Protein AF-A0AA37V6J9-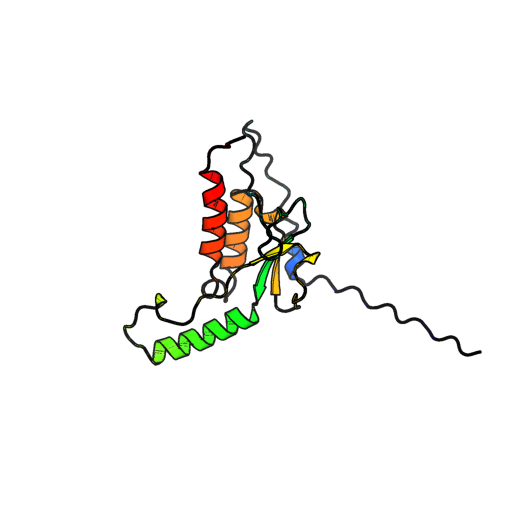F1 (afdb_monomer)

Mean predicted aligned error: 8.99 Å

Organism: NCBI:txid154654

Radius of gyration: 19.63 Å; Cα contacts (8 Å, |Δi|>4): 152; chains: 1; bounding box: 41×68×50 Å

Sequence (156 aa):
MNERARVTPNAPTPSAEGQWTRNLGQRGTDDAGGQPHRFTFTCETCGEMIVGPTGYATLDRRAAAHRHHGFRAWRKANPGVHPRKGPHLVCWRVLHNSCDTEATEWDFRISVDTMKTPTQLLYRTLAIAERPWFNDTDWRRLVRRLLKQLKQPGTQ

Nearest PDB structures (foldseek):
  8rxx-assembly1_Sb  TM=4.101E-01  e=1.328E-01  Leishmania major strain Friedlin
  5opt-assembly1_T  TM=3.943E-01  e=6.745E-01  Trypanosoma cruzi strain CL Brener

Secondary structure (DSSP, 8-state):
-------PPPPPPPPGGGSTTTTTSS-----SSSPPP----B-TTT--B--TTSEEEEEEHHHHHHHHHHHHHHHHHSTT--GGGSSPPBPPEEEEGGG-TT--TTEEEEEGGGGSSHHHHHHHHHHHHTSTTGGGB-HHHHHHHHHHHHTS----

Solvent-accessible surface area (backbone atoms only — not comparable to full-atom values): 9807 Å² total; per-residue (Å²): 137,85,85,78,81,80,83,75,81,79,77,82,77,82,59,82,77,67,60,73,65,68,78,78,73,80,86,77,86,81,86,68,95,62,82,76,70,64,58,82,48,56,18,74,77,80,68,46,74,54,68,76,80,52,26,29,37,34,36,56,48,61,58,16,50,52,43,50,56,51,43,53,55,48,46,69,77,38,72,91,58,64,72,88,79,50,77,77,58,40,63,68,46,38,37,36,65,90,67,51,88,79,74,56,94,60,44,48,76,40,55,45,64,61,40,32,32,68,68,37,39,48,56,49,50,55,67,43,62,75,39,94,48,42,89,32,36,36,58,69,58,57,53,52,58,48,58,51,58,74,70,52,75,84,85,121

Foldseek 3Di:
DDDDDDDDDDDDDPPPVVPVLPPPPPDDPVPDPDDFQWFWDAAPQPRHTDPDQFKWKKWQQVVLVVLVVQLVVVCVVDPPDDSVPGDDATEIGIHGPVRCPPDDPRMDIDGVVQVTGPVSVVVVLVVLVPPPSSVRHPVVVVVVVRVVVVVDDDPD

pLDDT: mean 84.87, std 18.76, range [45.53, 98.44]

Structure (mmCIF, N/CA/C/O backbone):
data_AF-A0AA37V6J9-F1
#
_entry.id   AF-A0AA37V6J9-F1
#
loop_
_atom_site.group_PDB
_atom_site.id
_atom_site.type_symbol
_atom_site.label_atom_id
_atom_site.label_alt_id
_atom_site.label_comp_id
_atom_site.label_asym_id
_atom_site.label_entity_id
_atom_site.label_seq_id
_atom_site.pdbx_PDB_ins_code
_atom_site.Cartn_x
_atom_site.Cartn_y
_atom_site.Cartn_z
_atom_site.occupancy
_atom_site.B_iso_or_equiv
_atom_site.auth_seq_id
_atom_site.auth_comp_id
_atom_site.auth_asym_id
_atom_site.auth_atom_id
_atom_site.pdbx_PDB_model_num
ATOM 1 N N . MET A 1 1 ? 10.267 -49.307 24.180 1.00 46.41 1 MET A N 1
ATOM 2 C CA . MET A 1 1 ? 9.384 -48.128 24.305 1.00 46.41 1 MET A CA 1
ATOM 3 C C . MET A 1 1 ? 10.193 -46.928 23.842 1.00 46.41 1 MET A C 1
ATOM 5 O O . MET A 1 1 ? 11.123 -46.561 24.539 1.00 46.41 1 MET A O 1
ATOM 9 N N . ASN A 1 2 ? 9.939 -46.416 22.632 1.00 45.84 2 ASN A N 1
ATOM 10 C CA . ASN A 1 2 ? 10.705 -45.305 22.054 1.00 45.84 2 ASN A CA 1
ATOM 11 C C . ASN A 1 2 ? 9.872 -44.025 22.111 1.00 45.84 2 ASN A C 1
ATOM 13 O O . ASN A 1 2 ? 8.897 -43.871 21.374 1.00 45.84 2 ASN A O 1
ATOM 17 N N . GLU A 1 3 ? 10.277 -43.126 22.999 1.00 57.81 3 GLU A N 1
ATOM 18 C CA . GLU A 1 3 ? 9.708 -41.799 23.196 1.00 57.81 3 GLU A CA 1
ATOM 19 C C . GLU A 1 3 ? 10.103 -40.895 22.019 1.00 57.81 3 GLU A C 1
ATOM 21 O O . GLU A 1 3 ? 11.258 -40.501 21.859 1.00 57.81 3 GLU A O 1
ATOM 26 N N . ARG A 1 4 ? 9.148 -40.606 21.129 1.00 59.91 4 ARG A N 1
ATOM 27 C CA . ARG A 1 4 ? 9.335 -39.639 20.041 1.00 59.91 4 ARG A CA 1
ATOM 28 C C . ARG A 1 4 ? 9.157 -38.230 20.606 1.00 59.91 4 ARG A C 1
ATOM 30 O O . ARG A 1 4 ? 8.036 -37.822 20.904 1.00 59.91 4 ARG A O 1
ATOM 37 N N . ALA A 1 5 ? 10.263 -37.499 20.730 1.00 60.47 5 ALA A N 1
ATOM 38 C CA . ALA A 1 5 ? 10.274 -36.085 21.080 1.00 60.47 5 ALA A CA 1
ATOM 39 C C . ALA A 1 5 ? 9.425 -35.279 20.080 1.00 60.47 5 ALA A C 1
ATOM 41 O O . ALA A 1 5 ? 9.651 -35.319 18.868 1.00 60.47 5 ALA A O 1
ATOM 42 N N . ARG A 1 6 ? 8.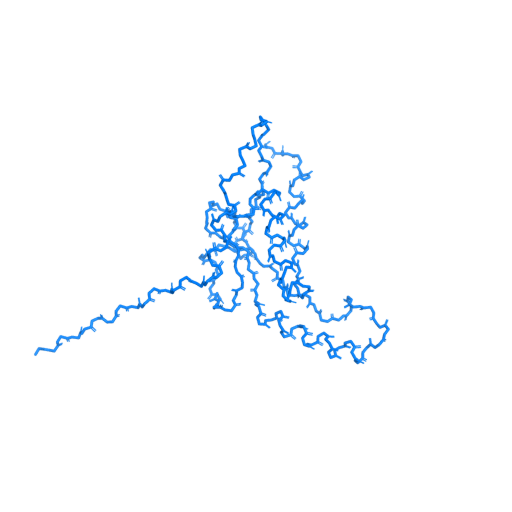421 -34.559 20.591 1.00 65.00 6 ARG A N 1
ATOM 43 C CA . ARG A 1 6 ? 7.608 -33.627 19.804 1.00 65.00 6 ARG A CA 1
ATOM 44 C C . ARG A 1 6 ? 8.449 -32.393 19.495 1.00 65.00 6 ARG A C 1
ATOM 46 O O . ARG A 1 6 ? 8.770 -31.626 20.395 1.00 65.00 6 ARG A O 1
ATOM 53 N N . VAL A 1 7 ? 8.782 -32.203 18.223 1.00 57.84 7 VAL A N 1
ATOM 54 C CA . VAL A 1 7 ? 9.341 -30.947 17.715 1.00 57.84 7 VAL A CA 1
ATOM 55 C C . VAL A 1 7 ? 8.210 -29.922 17.684 1.00 57.84 7 VAL A C 1
ATOM 57 O O . VAL A 1 7 ? 7.272 -30.044 16.897 1.00 57.84 7 VAL A O 1
ATOM 60 N N . THR A 1 8 ? 8.263 -28.933 18.569 1.00 57.50 8 THR A N 1
ATOM 61 C CA . THR A 1 8 ? 7.400 -27.752 18.508 1.00 57.50 8 THR A CA 1
ATOM 62 C C . THR A 1 8 ? 7.846 -26.868 17.337 1.00 57.50 8 THR A C 1
ATOM 64 O O . THR A 1 8 ? 9.037 -26.573 17.226 1.00 57.50 8 THR A O 1
ATOM 67 N N . PRO A 1 9 ? 6.937 -26.431 16.446 1.00 54.62 9 PRO A N 1
ATOM 68 C CA . PRO A 1 9 ? 7.288 -25.481 15.398 1.00 54.62 9 PRO A CA 1
ATOM 69 C C . PRO A 1 9 ? 7.698 -24.142 16.026 1.00 54.62 9 PRO A C 1
ATOM 71 O O . PRO A 1 9 ? 6.988 -23.594 16.871 1.00 54.62 9 PRO A O 1
ATOM 74 N N . ASN A 1 10 ? 8.860 -23.629 15.617 1.00 46.97 10 ASN A N 1
ATOM 75 C CA . ASN A 1 10 ? 9.367 -22.327 16.041 1.00 46.97 10 ASN A CA 1
ATOM 76 C C . ASN A 1 10 ? 8.381 -21.223 15.637 1.00 46.97 10 ASN A C 1
ATOM 78 O O . ASN A 1 10 ? 8.002 -21.115 14.469 1.00 46.97 10 ASN A O 1
ATOM 82 N N . ALA A 1 11 ? 7.985 -20.389 16.600 1.00 47.34 11 ALA A N 1
ATOM 83 C CA . ALA A 1 11 ? 7.219 -19.183 16.323 1.00 47.34 11 ALA A CA 1
ATOM 84 C C . ALA A 1 11 ? 8.030 -18.256 15.392 1.00 47.34 11 ALA A C 1
ATOM 86 O O . ALA A 1 11 ? 9.238 -18.099 15.603 1.00 47.34 11 ALA A O 1
ATOM 87 N N . PRO A 1 12 ? 7.407 -17.636 14.374 1.00 51.72 12 PRO A N 1
ATOM 88 C CA . PRO A 1 12 ? 8.107 -16.741 13.464 1.00 51.72 12 PRO A CA 1
ATOM 89 C C . PRO A 1 12 ? 8.711 -15.570 14.242 1.00 51.72 12 PRO A C 1
ATOM 91 O O . PRO A 1 12 ? 8.023 -14.859 14.978 1.00 51.72 12 PRO A O 1
ATOM 94 N N . THR A 1 13 ? 10.021 -15.380 14.088 1.00 48.91 13 THR A N 1
ATOM 95 C CA . THR A 1 13 ? 10.750 -14.261 14.682 1.00 48.91 13 THR A CA 1
ATOM 96 C C . THR A 1 13 ? 10.202 -12.951 14.107 1.00 48.91 13 THR A C 1
ATOM 98 O O . THR A 1 13 ? 10.109 -12.823 12.884 1.00 48.91 13 THR A O 1
ATOM 101 N N . PRO A 1 14 ? 9.837 -11.957 14.935 1.00 45.53 14 PRO A N 1
ATOM 102 C CA . PRO A 1 14 ? 9.379 -10.673 14.426 1.00 45.53 14 PRO A CA 1
ATOM 103 C C . PRO A 1 14 ? 10.510 -10.007 13.632 1.00 45.53 14 PRO A C 1
ATOM 105 O O . PRO A 1 14 ? 11.566 -9.702 14.185 1.00 45.53 14 PRO A O 1
ATOM 108 N N . SER A 1 15 ? 10.299 -9.788 12.330 1.00 52.09 15 SER A N 1
ATOM 109 C CA . SER A 1 15 ? 11.243 -9.065 11.473 1.00 52.09 15 SER A CA 1
ATOM 110 C C . SER A 1 15 ? 11.574 -7.692 12.074 1.00 52.09 15 SER A C 1
ATOM 112 O O . SER A 1 15 ? 10.696 -7.015 12.613 1.00 52.09 15 SER A O 1
ATOM 114 N N . ALA A 1 16 ? 12.829 -7.250 11.937 1.00 49.59 16 ALA A N 1
ATOM 115 C CA . ALA A 1 16 ? 13.346 -5.980 12.469 1.00 49.59 16 ALA A CA 1
ATOM 116 C C . ALA A 1 16 ? 12.535 -4.728 12.050 1.00 49.59 16 ALA A C 1
ATOM 118 O O . ALA A 1 16 ? 12.605 -3.684 12.698 1.00 49.59 16 ALA A O 1
ATOM 119 N N . GLU A 1 17 ? 11.689 -4.832 11.022 1.00 53.22 17 GLU A N 1
ATOM 120 C CA . GLU A 1 17 ? 10.741 -3.782 10.626 1.00 53.22 17 GLU A CA 1
ATOM 121 C C . GLU A 1 17 ? 9.633 -3.514 11.671 1.00 53.22 17 GLU A C 1
ATOM 123 O O . GLU A 1 17 ? 9.026 -2.444 11.660 1.00 53.22 17 GLU A O 1
ATOM 128 N N . GLY A 1 18 ? 9.409 -4.422 12.629 1.00 47.88 18 GLY A N 1
ATOM 129 C CA . GLY A 1 18 ? 8.430 -4.270 13.713 1.00 47.88 18 GLY A CA 1
ATOM 130 C C . GLY A 1 18 ? 8.861 -3.378 14.890 1.00 47.88 18 GLY A C 1
ATOM 131 O O . GLY A 1 18 ? 8.084 -3.204 15.833 1.00 47.88 18 GLY A O 1
ATOM 132 N N . GLN A 1 19 ? 10.082 -2.827 14.890 1.00 48.34 19 GLN A N 1
ATOM 133 C CA . GLN A 1 19 ? 10.540 -1.909 15.948 1.00 48.34 19 GLN A CA 1
ATOM 134 C C . GLN A 1 19 ? 10.225 -0.435 15.645 1.00 48.34 19 GLN A C 1
ATOM 136 O O . GLN A 1 19 ? 9.872 0.307 16.560 1.00 48.34 19 GLN A O 1
ATOM 141 N N . TRP A 1 20 ? 10.219 -0.020 14.375 1.00 49.09 20 TRP A N 1
ATOM 142 C CA . TRP A 1 20 ? 9.926 1.371 13.989 1.00 49.09 20 TRP A CA 1
ATOM 143 C C . TRP A 1 20 ? 8.454 1.767 14.162 1.00 49.09 20 TRP A C 1
ATOM 145 O O . TRP A 1 20 ? 8.123 2.948 14.239 1.00 49.09 20 TRP A O 1
ATOM 155 N N . THR A 1 21 ? 7.538 0.801 14.249 1.00 52.44 21 THR A N 1
ATOM 156 C CA . THR A 1 21 ? 6.105 1.087 14.392 1.00 52.44 21 THR A CA 1
ATOM 157 C C . THR A 1 21 ? 5.671 1.377 15.828 1.00 52.44 21 THR A C 1
ATOM 159 O O . THR A 1 21 ? 4.625 2.003 15.995 1.00 52.44 21 THR A O 1
ATOM 162 N N . ARG A 1 22 ? 6.448 0.974 16.847 1.00 53.00 22 ARG A N 1
ATOM 163 C CA . ARG A 1 22 ? 6.041 1.075 18.260 1.00 53.00 22 ARG A CA 1
ATOM 164 C C . ARG A 1 22 ? 6.179 2.473 18.865 1.00 53.00 22 ARG A C 1
ATOM 166 O O . ARG A 1 22 ? 5.379 2.817 19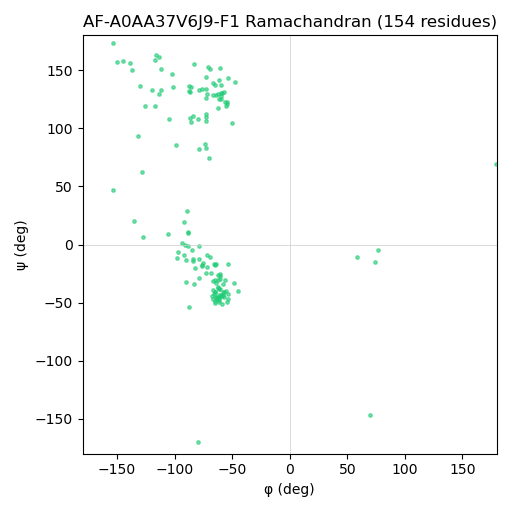.724 1.00 53.00 22 ARG A O 1
ATOM 173 N N . ASN A 1 23 ? 7.113 3.301 18.393 1.00 49.00 23 ASN A N 1
ATOM 174 C CA . ASN A 1 23 ? 7.367 4.612 19.012 1.00 49.00 23 ASN A CA 1
ATOM 175 C C . ASN A 1 23 ? 6.538 5.782 18.449 1.00 49.00 23 ASN A C 1
ATOM 177 O O . ASN A 1 23 ? 6.460 6.821 19.094 1.00 49.00 23 ASN A O 1
ATOM 181 N N . LEU A 1 24 ? 5.871 5.633 17.299 1.00 55.06 24 LEU A N 1
ATOM 182 C CA . LEU A 1 24 ? 5.072 6.715 16.688 1.00 55.06 24 LEU A CA 1
ATOM 183 C C . LEU A 1 24 ? 3.592 6.734 17.124 1.00 55.06 24 LEU A C 1
ATOM 185 O O . LEU A 1 24 ? 2.828 7.569 16.655 1.00 55.06 24 LEU A O 1
ATOM 189 N N . GLY A 1 25 ? 3.163 5.806 17.988 1.00 50.66 25 GLY A N 1
ATOM 190 C CA . GLY A 1 25 ? 1.743 5.576 18.283 1.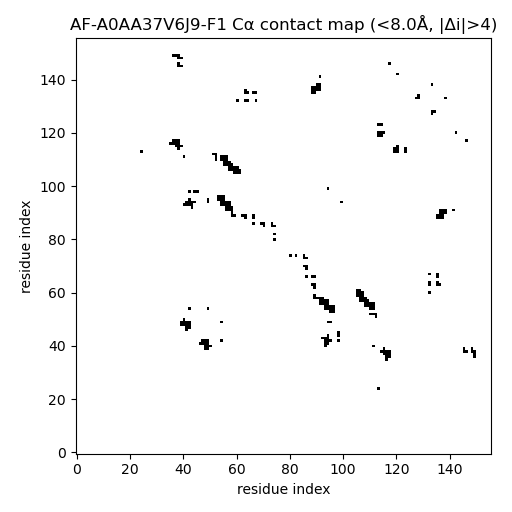00 50.66 25 GLY A CA 1
ATOM 191 C C . GLY A 1 25 ? 1.163 6.248 19.532 1.00 50.66 25 GLY A C 1
ATOM 192 O O . GLY A 1 25 ? -0.037 6.115 19.739 1.00 50.66 25 GLY A O 1
ATOM 193 N N . GLN A 1 26 ? 1.955 6.911 20.387 1.00 54.88 26 GLN A N 1
ATOM 194 C CA . GLN A 1 26 ? 1.504 7.219 21.761 1.00 54.88 26 GLN A CA 1
ATOM 195 C C . GLN A 1 26 ? 1.598 8.680 22.240 1.00 54.88 26 GLN A C 1
ATOM 197 O O . GLN A 1 26 ? 1.305 8.930 23.405 1.00 54.88 26 GLN A O 1
ATOM 202 N N . ARG A 1 27 ? 1.945 9.673 21.410 1.00 51.91 27 ARG A N 1
ATOM 203 C CA . ARG A 1 27 ? 1.925 11.086 21.852 1.00 51.91 27 ARG A CA 1
ATOM 204 C C . ARG A 1 27 ? 1.203 11.980 20.857 1.00 51.91 27 ARG A C 1
ATOM 206 O O . ARG A 1 27 ? 1.796 12.459 19.901 1.00 51.91 27 ARG A O 1
ATOM 213 N N . GLY A 1 28 ? -0.083 12.169 21.112 1.00 53.16 28 GLY A N 1
ATOM 214 C CA . GLY A 1 28 ? -0.967 13.067 20.382 1.00 53.16 28 GLY A CA 1
ATOM 215 C C . GLY A 1 28 ? -2.363 12.961 20.975 1.00 53.16 28 GLY A C 1
ATOM 216 O O . GLY A 1 28 ? -3.242 12.336 20.390 1.00 53.16 28 GLY A O 1
ATOM 217 N N . THR A 1 29 ? -2.535 13.458 22.199 1.00 54.47 29 THR A N 1
ATOM 218 C CA . THR A 1 29 ? -3.863 13.775 22.727 1.00 54.47 29 THR A CA 1
ATOM 219 C C . THR A 1 29 ? -4.315 15.038 22.009 1.00 54.47 29 THR A C 1
ATOM 221 O O . THR A 1 29 ? -4.045 16.152 22.454 1.00 54.47 29 THR A O 1
ATOM 224 N N . ASP A 1 30 ? -4.932 14.855 20.844 1.00 52.78 30 ASP A N 1
ATOM 225 C CA . ASP A 1 30 ? -5.638 15.917 20.134 1.00 52.78 30 ASP A CA 1
ATOM 226 C C . ASP A 1 30 ? -6.916 16.247 20.934 1.00 52.78 30 ASP A C 1
ATOM 228 O O . ASP A 1 30 ? -8.027 15.832 20.602 1.00 52.78 30 ASP A O 1
ATOM 232 N N . ASP A 1 31 ? -6.724 16.948 22.054 1.00 50.53 31 ASP A N 1
ATOM 233 C CA . ASP A 1 31 ? -7.752 17.532 22.912 1.00 50.53 31 ASP A CA 1
ATOM 234 C C . ASP A 1 31 ? -8.371 18.743 22.204 1.00 50.53 31 ASP A C 1
ATOM 236 O O . ASP A 1 31 ? -7.984 19.891 22.413 1.00 50.53 31 ASP A O 1
ATOM 240 N N . ALA A 1 32 ? -9.337 18.481 21.325 1.00 52.62 32 ALA A N 1
ATOM 241 C CA . ALA A 1 32 ? -10.216 19.511 20.777 1.00 52.62 32 ALA A CA 1
ATOM 242 C C . ALA A 1 32 ? -11.579 18.941 20.353 1.00 52.62 32 ALA A C 1
ATOM 244 O O . ALA A 1 32 ? -12.029 19.207 19.248 1.00 52.62 32 ALA A O 1
ATOM 245 N N . GLY A 1 33 ? -12.227 18.131 21.201 1.00 58.41 33 GLY A N 1
ATOM 246 C CA . GLY A 1 33 ? -13.683 17.867 21.208 1.00 58.41 33 GLY A CA 1
ATOM 247 C C . GLY A 1 33 ? -14.370 17.281 19.956 1.00 58.41 33 GLY A C 1
ATOM 248 O O . GLY A 1 33 ? -15.527 16.880 20.041 1.00 58.41 33 GLY A O 1
ATOM 249 N N . GLY A 1 34 ? -13.707 17.202 18.804 1.00 65.06 34 GLY A N 1
ATOM 250 C CA . GLY A 1 34 ? -14.221 16.602 17.582 1.00 65.06 34 GLY A CA 1
ATOM 251 C C . GLY A 1 34 ? -13.930 15.111 17.584 1.00 65.06 34 GLY A C 1
ATOM 252 O O . GLY A 1 34 ? -12.796 14.701 17.829 1.00 65.06 34 GLY A O 1
ATOM 253 N N . GLN A 1 35 ? -14.938 14.282 17.299 1.00 63.28 35 GLN A N 1
ATOM 254 C CA . GLN A 1 35 ? -14.687 12.865 17.059 1.00 63.28 35 GLN A CA 1
ATOM 255 C C . GLN A 1 35 ? -13.632 12.744 15.951 1.00 63.28 35 GLN A C 1
ATOM 257 O O . GLN A 1 35 ? -13.857 13.248 14.847 1.00 63.28 35 GLN A O 1
ATOM 262 N N . PRO A 1 36 ? -12.476 12.107 16.214 1.00 71.38 36 PRO A N 1
ATOM 263 C CA . PRO A 1 36 ? -11.443 11.991 15.207 1.00 71.38 36 PRO A CA 1
ATOM 264 C C . PRO A 1 36 ? -12.019 11.206 14.035 1.00 71.38 36 PRO A C 1
ATOM 266 O O . PRO A 1 36 ? -12.523 10.094 14.209 1.00 71.38 36 PRO A O 1
ATOM 269 N N . HIS A 1 37 ? -11.944 11.786 12.840 1.00 82.12 37 HIS A N 1
ATOM 270 C CA . HIS A 1 37 ? -12.315 11.084 11.626 1.00 82.12 37 HIS A CA 1
ATOM 271 C C . HIS A 1 37 ? -11.509 9.786 11.525 1.00 82.12 37 HIS A C 1
ATOM 273 O O . HIS A 1 37 ? -10.274 9.806 11.489 1.00 82.12 37 HIS A O 1
ATOM 279 N N . ARG A 1 38 ? -12.217 8.655 11.501 1.00 91.12 38 ARG A N 1
ATOM 280 C CA . ARG A 1 38 ? -11.619 7.325 11.411 1.00 91.12 38 ARG A CA 1
ATOM 281 C C . ARG A 1 38 ? -11.943 6.693 10.071 1.00 91.12 38 ARG A C 1
ATOM 283 O O . ARG A 1 38 ? -13.091 6.695 9.638 1.00 91.12 38 ARG A O 1
ATOM 290 N N . PHE A 1 39 ? -10.923 6.140 9.434 1.00 94.06 39 PHE A N 1
ATOM 291 C CA . PHE A 1 39 ? -11.093 5.326 8.244 1.00 94.06 39 PHE A CA 1
ATOM 292 C C . PHE A 1 39 ? -11.699 3.973 8.607 1.00 94.06 39 PHE A C 1
ATOM 294 O O . PHE A 1 39 ? -11.371 3.383 9.642 1.00 94.06 39 PHE A O 1
ATOM 301 N N . THR A 1 40 ? -12.545 3.467 7.717 1.00 94.81 40 THR A N 1
A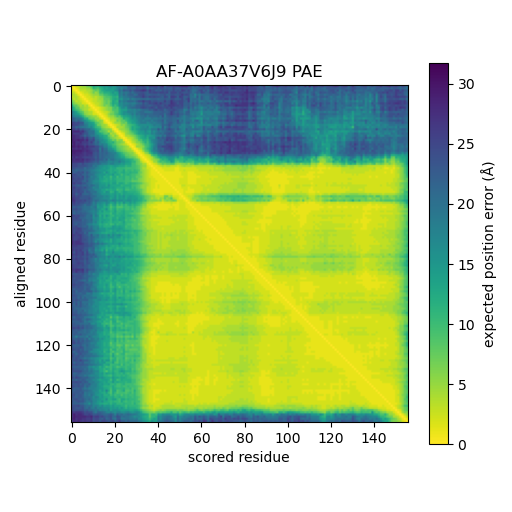TOM 302 C CA . THR A 1 40 ? -13.035 2.092 7.759 1.00 94.81 40 THR A CA 1
ATOM 303 C C . THR A 1 40 ? -12.289 1.268 6.722 1.00 94.81 40 THR A C 1
ATOM 305 O O . THR A 1 40 ? -11.895 1.751 5.658 1.00 94.81 40 THR A O 1
ATOM 308 N N . PHE A 1 41 ? -12.064 -0.000 7.032 1.00 96.44 41 PHE A N 1
ATOM 309 C CA . PHE A 1 41 ? -11.369 -0.913 6.138 1.00 96.44 41 PHE A CA 1
ATOM 310 C C . PHE A 1 41 ? -12.305 -2.062 5.809 1.00 96.44 41 PHE A C 1
ATOM 312 O O . PHE A 1 41 ? -12.923 -2.628 6.705 1.00 96.44 41 PHE A O 1
ATOM 319 N N . THR A 1 42 ? -12.393 -2.399 4.530 1.00 97.38 42 THR A N 1
ATOM 320 C CA . THR A 1 42 ? -13.156 -3.542 4.033 1.00 97.38 42 THR A CA 1
ATOM 321 C C . THR A 1 42 ? -12.161 -4.537 3.469 1.00 97.38 42 THR A C 1
ATOM 323 O O . THR A 1 42 ? -11.285 -4.149 2.692 1.00 97.38 42 THR A O 1
ATOM 326 N N . CYS A 1 43 ? -12.265 -5.793 3.887 1.00 98.19 43 CYS A N 1
ATOM 327 C CA . CYS A 1 43 ? -11.439 -6.864 3.361 1.00 98.19 43 CYS A CA 1
ATOM 328 C C . CYS A 1 43 ? -11.791 -7.110 1.895 1.00 98.19 43 CYS A C 1
ATOM 330 O O . CYS A 1 43 ? -12.952 -7.300 1.544 1.00 98.19 43 CYS A O 1
ATOM 332 N N . GLU A 1 44 ? -10.783 -7.120 1.033 1.00 97.94 44 GLU A N 1
ATOM 333 C CA . GLU A 1 44 ? -10.968 -7.295 -0.409 1.00 97.94 44 GLU A CA 1
ATOM 334 C C . GLU A 1 44 ? -11.291 -8.743 -0.800 1.00 97.94 44 GLU A C 1
ATOM 336 O O . GLU A 1 44 ? -11.781 -8.966 -1.903 1.00 97.94 44 GLU A O 1
ATOM 341 N N . THR A 1 45 ? -11.062 -9.710 0.096 1.00 97.81 45 THR A N 1
ATOM 342 C CA . THR A 1 45 ? -11.392 -11.125 -0.140 1.00 97.81 45 THR A CA 1
ATOM 343 C C . THR A 1 45 ? -12.828 -11.454 0.261 1.00 97.81 45 THR A C 1
ATOM 345 O O . THR A 1 45 ? -13.570 -12.003 -0.546 1.00 97.81 45 THR A O 1
ATOM 348 N N . CYS A 1 46 ? -13.238 -11.148 1.497 1.00 98.00 46 CYS A N 1
ATOM 349 C CA . CYS A 1 46 ? -14.570 -11.519 1.995 1.00 98.00 46 CYS A CA 1
ATOM 350 C C . CYS A 1 46 ? -15.611 -10.396 1.902 1.00 98.00 46 CYS A C 1
ATOM 352 O O . CYS A 1 46 ? -16.788 -10.657 2.110 1.00 98.00 46 CYS A O 1
ATOM 354 N N . GLY A 1 47 ? -15.206 -9.155 1.614 1.00 97.56 47 GLY A N 1
ATOM 355 C CA . GLY A 1 47 ? -16.111 -8.002 1.549 1.00 97.56 47 GLY A CA 1
ATOM 356 C C . GLY A 1 47 ? -16.553 -7.452 2.909 1.00 97.56 47 GLY A C 1
ATOM 357 O O . GLY A 1 47 ? -17.205 -6.411 2.953 1.00 97.56 47 GLY A O 1
ATOM 358 N N . GLU A 1 48 ? -16.169 -8.093 4.014 1.00 97.44 48 GLU A N 1
ATOM 359 C CA . GLU A 1 48 ? -16.558 -7.685 5.364 1.00 97.44 48 GLU A CA 1
ATOM 360 C C . GLU A 1 48 ? -15.663 -6.580 5.933 1.00 97.44 48 GLU A C 1
ATOM 362 O O . GLU A 1 48 ? -14.491 -6.419 5.569 1.00 97.44 48 GLU A O 1
ATOM 367 N N . MET A 1 49 ? -16.210 -5.821 6.883 1.00 96.94 49 MET A N 1
ATOM 368 C CA . MET A 1 49 ? -15.457 -4.787 7.588 1.00 96.94 49 MET A CA 1
ATOM 369 C C . MET A 1 49 ? -14.353 -5.399 8.468 1.00 96.94 49 MET A C 1
ATOM 371 O O . MET A 1 49 ? -14.542 -6.393 9.169 1.00 96.94 49 MET A O 1
ATOM 375 N N . ILE A 1 50 ? -13.178 -4.774 8.472 1.00 96.56 50 ILE A N 1
ATOM 376 C CA . ILE A 1 50 ? -12.074 -5.125 9.365 1.00 96.56 50 ILE A CA 1
ATOM 377 C C . ILE A 1 50 ? -12.249 -4.365 10.678 1.00 96.56 50 ILE A C 1
ATOM 379 O O . ILE A 1 50 ? -12.049 -3.150 10.745 1.00 96.56 50 ILE A O 1
ATOM 383 N N . VAL A 1 51 ? -12.608 -5.097 11.734 1.00 92.00 51 VAL A N 1
ATOM 384 C CA . VAL A 1 51 ? -12.809 -4.558 13.084 1.00 92.00 51 VAL A CA 1
ATOM 385 C C . VAL A 1 51 ? -11.587 -4.855 13.956 1.00 92.00 51 VAL A C 1
ATOM 387 O O . VAL A 1 51 ? -11.056 -5.968 13.975 1.00 92.00 51 VAL A O 1
ATOM 390 N N . GLY A 1 52 ? -11.135 -3.850 14.708 1.00 87.94 52 GLY A N 1
ATOM 391 C CA . GLY A 1 52 ? -10.006 -3.997 15.629 1.00 87.94 52 GLY A CA 1
ATOM 392 C C . GLY A 1 52 ? -8.652 -4.170 14.913 1.00 87.94 52 GLY A C 1
ATOM 393 O O . GLY A 1 52 ? -8.443 -3.557 13.865 1.00 87.94 52 GLY A O 1
ATOM 394 N N . PRO A 1 53 ? -7.711 -4.945 15.486 1.00 88.69 53 PRO A N 1
ATOM 395 C CA . PRO A 1 53 ? -6.360 -5.143 14.947 1.00 88.69 53 PRO A CA 1
ATOM 396 C C . PRO A 1 53 ? -6.242 -6.359 14.001 1.00 88.69 53 PRO A C 1
ATOM 398 O O . PRO A 1 53 ? -5.151 -6.883 13.795 1.00 88.69 53 PRO A O 1
ATOM 401 N N . THR A 1 54 ? -7.354 -6.855 13.452 1.00 91.56 54 THR A N 1
ATOM 402 C CA . THR A 1 54 ? -7.433 -8.171 12.784 1.00 91.56 54 THR A CA 1
ATOM 403 C C . THR A 1 54 ? -7.097 -8.162 11.289 1.00 91.56 54 THR A C 1
ATOM 405 O O . THR A 1 54 ? -7.307 -9.166 10.606 1.00 91.56 54 THR A O 1
ATOM 408 N N . GLY A 1 55 ? -6.561 -7.060 10.763 1.00 96.56 55 GLY A N 1
ATOM 409 C CA . GLY A 1 55 ? -6.211 -6.964 9.350 1.00 96.56 55 GLY A CA 1
ATOM 410 C C . GLY A 1 55 ? -5.088 -5.988 9.038 1.00 96.56 55 GLY A C 1
ATOM 411 O O . GLY A 1 55 ? -4.584 -5.253 9.895 1.00 96.56 55 GLY A O 1
ATOM 412 N N . TYR A 1 56 ? -4.683 -5.995 7.777 1.00 98.25 56 TYR A N 1
ATOM 413 C CA . TYR A 1 56 ? -3.553 -5.220 7.287 1.00 98.25 56 TYR A CA 1
ATOM 414 C C . TYR A 1 56 ? -3.732 -4.817 5.825 1.00 98.25 56 TYR A C 1
ATOM 416 O O . TYR A 1 56 ? -4.460 -5.450 5.063 1.00 98.25 56 TYR A O 1
ATOM 424 N N . ALA A 1 57 ? -3.031 -3.755 5.432 1.00 98.12 57 ALA A N 1
ATOM 425 C CA . ALA A 1 57 ? -2.732 -3.494 4.034 1.00 98.12 57 ALA A CA 1
ATOM 426 C C . ALA A 1 57 ? -1.433 -4.215 3.653 1.00 98.12 57 ALA A C 1
ATOM 428 O O . ALA A 1 57 ? -0.464 -4.169 4.416 1.00 98.12 57 ALA A O 1
ATOM 429 N N . THR A 1 58 ? -1.394 -4.859 2.490 1.00 98.38 58 THR A N 1
ATOM 430 C CA . THR A 1 58 ? -0.226 -5.610 2.022 1.00 98.38 58 THR A CA 1
ATOM 431 C C . THR A 1 58 ? 0.074 -5.420 0.541 1.00 98.38 58 THR A C 1
ATOM 433 O O . THR A 1 58 ? -0.818 -5.086 -0.240 1.00 98.38 58 THR A O 1
ATOM 436 N N . LEU A 1 59 ? 1.333 -5.649 0.167 1.00 98.00 59 LEU A N 1
ATOM 437 C CA . LEU A 1 59 ? 1.801 -5.806 -1.207 1.00 98.00 59 LEU A CA 1
ATOM 438 C C . LEU A 1 59 ? 2.933 -6.845 -1.278 1.00 98.00 59 LEU A C 1
ATOM 440 O O . LEU A 1 59 ? 3.669 -7.035 -0.306 1.00 98.00 59 LEU A O 1
ATOM 444 N N . ASP A 1 60 ? 3.141 -7.421 -2.458 1.00 97.81 60 ASP A N 1
ATOM 445 C CA . ASP A 1 60 ? 4.293 -8.280 -2.746 1.00 97.81 60 ASP A CA 1
ATOM 446 C C . ASP A 1 60 ? 5.526 -7.434 -3.134 1.00 97.81 60 ASP A C 1
ATOM 448 O O . ASP A 1 60 ? 5.579 -6.814 -4.206 1.00 97.81 60 ASP A O 1
ATOM 452 N N . ARG A 1 61 ? 6.549 -7.396 -2.262 1.00 96.12 61 ARG A N 1
ATOM 453 C CA . ARG A 1 61 ? 7.785 -6.626 -2.515 1.00 96.12 61 ARG A CA 1
ATOM 454 C C . ARG A 1 61 ? 8.605 -7.184 -3.673 1.00 96.12 61 ARG A C 1
ATOM 456 O O . ARG A 1 61 ? 9.280 -6.407 -4.352 1.00 96.12 61 ARG A O 1
ATOM 463 N N . ARG A 1 62 ? 8.567 -8.498 -3.912 1.00 96.00 62 ARG A N 1
ATOM 464 C CA . ARG A 1 62 ? 9.266 -9.120 -5.045 1.00 96.00 62 ARG A CA 1
ATOM 465 C C . ARG A 1 62 ? 8.621 -8.690 -6.349 1.00 96.00 62 ARG A C 1
ATOM 467 O O . ARG A 1 62 ? 9.340 -8.269 -7.253 1.00 96.00 62 ARG A O 1
ATOM 474 N N . ALA A 1 63 ? 7.291 -8.687 -6.418 1.00 97.12 63 ALA A N 1
ATOM 475 C CA . ALA A 1 63 ? 6.577 -8.145 -7.569 1.00 97.12 63 ALA A CA 1
ATOM 476 C C . ALA A 1 63 ? 6.946 -6.674 -7.820 1.00 97.12 63 ALA A C 1
ATOM 478 O O . ALA A 1 63 ? 7.181 -6.287 -8.966 1.00 97.12 63 ALA A O 1
ATOM 479 N N . ALA A 1 64 ? 7.070 -5.857 -6.765 1.00 97.06 64 ALA A N 1
ATOM 480 C CA . ALA A 1 64 ? 7.448 -4.449 -6.907 1.00 97.06 64 ALA A CA 1
ATOM 481 C C . ALA A 1 64 ? 8.885 -4.283 -7.433 1.00 97.06 64 ALA A C 1
ATOM 483 O O . ALA A 1 64 ? 9.122 -3.494 -8.349 1.00 97.06 64 ALA A O 1
ATOM 484 N N . ALA A 1 65 ? 9.833 -5.079 -6.931 1.00 94.50 65 ALA A N 1
ATOM 485 C CA . ALA A 1 65 ? 11.203 -5.106 -7.439 1.00 94.50 65 ALA A CA 1
ATOM 486 C C . ALA A 1 65 ? 11.272 -5.593 -8.900 1.00 94.50 65 ALA A C 1
ATOM 488 O O . ALA A 1 65 ? 11.916 -4.965 -9.741 1.00 94.50 65 ALA A O 1
ATOM 489 N N . HIS A 1 66 ? 10.560 -6.670 -9.243 1.00 95.88 66 HIS A N 1
ATOM 490 C CA . HIS A 1 66 ? 10.476 -7.182 -10.615 1.00 95.88 66 HIS A CA 1
ATOM 491 C C . HIS A 1 66 ? 9.902 -6.130 -11.565 1.00 95.88 66 HIS A C 1
ATOM 493 O O . HIS A 1 66 ? 10.441 -5.903 -12.652 1.00 95.88 66 HIS A O 1
ATOM 499 N N . ARG A 1 67 ? 8.849 -5.431 -11.132 1.00 96.50 67 ARG A N 1
ATOM 500 C CA . ARG A 1 67 ? 8.263 -4.323 -11.880 1.00 96.50 67 ARG A CA 1
ATOM 501 C C . ARG A 1 67 ? 9.283 -3.215 -12.120 1.00 96.50 67 ARG A C 1
ATOM 503 O O . ARG A 1 67 ? 9.372 -2.736 -13.247 1.00 96.50 67 ARG A O 1
ATOM 510 N N . HIS A 1 68 ? 10.066 -2.835 -11.112 1.00 95.56 68 HIS A N 1
ATOM 511 C CA . HIS A 1 68 ? 11.100 -1.811 -11.251 1.00 95.56 68 HIS A CA 1
ATOM 512 C C . HIS A 1 68 ? 12.078 -2.141 -12.391 1.00 95.56 68 HIS A C 1
ATOM 514 O O . HIS A 1 68 ? 12.317 -1.326 -13.290 1.00 95.56 68 HIS A O 1
ATOM 520 N N . HIS A 1 69 ? 12.599 -3.372 -12.406 1.00 94.56 69 HIS A N 1
ATOM 521 C CA . HIS A 1 69 ? 13.496 -3.846 -13.460 1.00 94.56 69 HIS A CA 1
ATOM 522 C C . HIS A 1 69 ? 12.809 -3.884 -14.832 1.00 94.56 69 HIS A C 1
ATOM 524 O O . HIS A 1 69 ? 13.345 -3.346 -15.807 1.00 94.56 69 HIS A O 1
ATOM 530 N N . GLY A 1 70 ? 11.598 -4.444 -14.901 1.00 95.56 70 GLY A N 1
ATOM 531 C CA . GLY A 1 70 ? 10.812 -4.508 -16.134 1.00 95.56 70 GLY A CA 1
ATOM 532 C C . GLY A 1 70 ? 10.477 -3.124 -16.6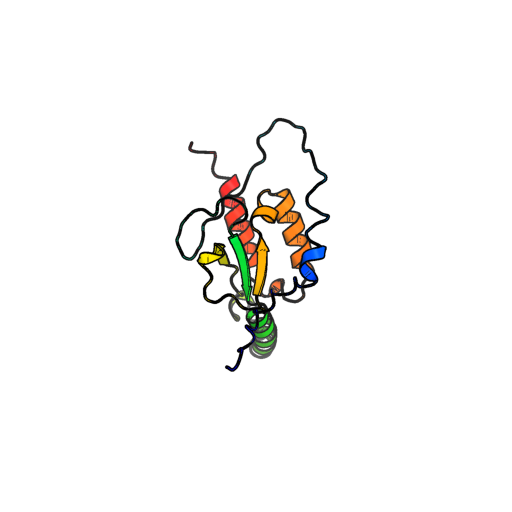93 1.00 95.56 70 GLY A C 1
ATOM 533 O O . GLY A 1 70 ? 10.564 -2.896 -17.898 1.00 95.56 70 GLY A O 1
ATOM 534 N N . PHE A 1 71 ? 10.177 -2.157 -15.826 1.00 96.12 71 PHE A N 1
ATOM 535 C CA . PHE A 1 71 ? 9.877 -0.785 -16.214 1.00 96.12 71 PHE A CA 1
ATOM 536 C C . PHE A 1 71 ? 11.098 -0.077 -16.813 1.00 96.12 71 PHE A C 1
ATOM 538 O O . PHE A 1 71 ? 10.960 0.629 -17.813 1.00 96.12 71 PHE A O 1
ATOM 545 N N . ARG A 1 72 ? 12.305 -0.296 -16.272 1.00 95.44 72 ARG A N 1
ATOM 546 C CA . ARG A 1 72 ? 13.549 0.244 -16.855 1.00 95.44 72 ARG A CA 1
ATOM 547 C C . ARG A 1 72 ? 13.816 -0.314 -18.254 1.00 95.44 72 ARG A C 1
ATOM 549 O O . ARG A 1 72 ? 14.126 0.458 -19.162 1.00 95.44 72 ARG A O 1
ATOM 556 N N . ALA A 1 73 ? 13.660 -1.625 -18.439 1.00 96.50 73 ALA A N 1
ATOM 557 C CA . ALA A 1 73 ? 13.799 -2.261 -19.749 1.00 96.50 73 ALA A CA 1
ATOM 558 C C . ALA A 1 73 ? 12.751 -1.729 -20.741 1.00 96.50 73 ALA A C 1
ATOM 560 O O . ALA A 1 73 ? 13.094 -1.309 -21.847 1.00 96.50 73 ALA A O 1
ATOM 561 N N . TRP A 1 74 ? 11.490 -1.642 -20.307 1.00 97.62 74 TRP A N 1
ATOM 562 C CA . TRP A 1 74 ? 10.400 -1.084 -21.102 1.00 97.62 74 TRP A CA 1
ATOM 563 C C . TRP A 1 74 ? 10.675 0.366 -21.522 1.00 97.62 74 TRP A C 1
ATOM 565 O O . TRP A 1 74 ? 10.496 0.702 -22.690 1.00 97.62 74 TRP A O 1
ATOM 575 N N . ARG A 1 75 ? 11.175 1.217 -20.615 1.00 97.44 75 ARG A N 1
ATOM 576 C CA . ARG A 1 75 ? 11.534 2.614 -20.919 1.00 97.44 75 ARG A CA 1
ATOM 577 C C . ARG A 1 75 ? 12.622 2.729 -21.980 1.00 97.44 75 ARG A C 1
ATOM 579 O O . ARG A 1 75 ? 12.535 3.622 -22.816 1.00 97.44 75 ARG A O 1
ATOM 586 N N . LYS A 1 76 ? 13.619 1.839 -21.960 1.00 97.38 76 LYS A N 1
ATOM 587 C CA . LYS A 1 76 ? 14.675 1.795 -22.982 1.00 97.38 76 LYS A CA 1
ATOM 588 C C . LYS A 1 76 ? 14.110 1.422 -24.355 1.00 97.38 76 LYS A C 1
ATOM 590 O O . LYS A 1 76 ? 14.507 2.014 -25.349 1.00 97.38 76 LYS A O 1
ATOM 595 N N . ALA A 1 77 ? 13.177 0.472 -24.396 1.00 97.94 77 ALA A N 1
ATOM 596 C CA . ALA A 1 77 ? 12.531 0.031 -25.631 1.00 97.94 77 ALA A CA 1
ATOM 597 C C . ALA A 1 77 ? 11.463 1.010 -26.161 1.00 97.94 77 ALA A C 1
ATOM 599 O O . ALA A 1 77 ? 11.106 0.943 -27.330 1.00 97.94 77 ALA A O 1
ATOM 600 N N . ASN A 1 78 ? 10.950 1.916 -25.319 1.00 97.81 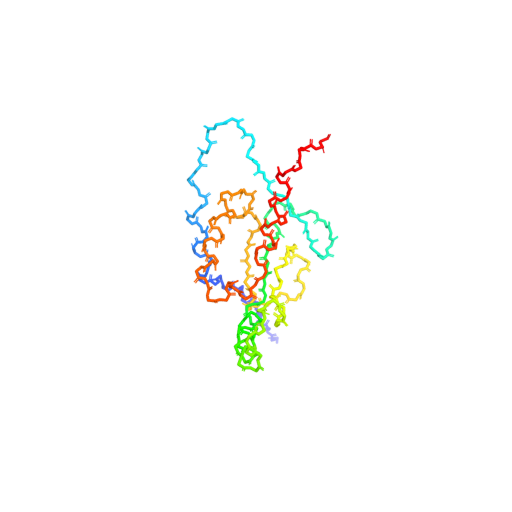78 ASN A N 1
ATOM 601 C CA . ASN A 1 78 ? 9.837 2.815 -25.643 1.00 97.81 78 ASN A CA 1
ATOM 602 C C . ASN A 1 78 ? 10.188 4.288 -25.342 1.00 97.81 78 ASN A C 1
ATOM 604 O O . ASN A 1 78 ? 9.559 4.914 -24.474 1.00 97.81 78 ASN A O 1
ATOM 608 N N . PRO A 1 79 ? 11.198 4.868 -26.020 1.00 97.56 79 PRO A N 1
ATOM 609 C CA . PRO A 1 79 ? 11.558 6.270 -25.829 1.00 97.56 79 PRO A CA 1
ATOM 610 C C . PRO A 1 79 ? 10.386 7.192 -26.202 1.00 97.56 79 PRO A C 1
ATOM 612 O O . PRO A 1 79 ? 9.630 6.922 -27.130 1.00 97.56 79 PRO A O 1
ATOM 615 N N . GLY A 1 80 ? 10.189 8.272 -25.441 1.00 96.50 80 GLY A N 1
ATOM 616 C CA . GLY A 1 80 ? 9.098 9.238 -25.662 1.00 96.50 80 GLY A CA 1
ATOM 617 C C . GLY A 1 80 ? 7.693 8.763 -25.257 1.00 96.50 80 GLY A C 1
ATOM 618 O O . GLY A 1 80 ? 6.803 9.589 -25.061 1.00 96.50 80 GLY A O 1
ATOM 619 N N . VAL A 1 81 ? 7.476 7.462 -25.039 1.00 97.75 81 VAL A N 1
ATOM 620 C CA . VAL A 1 81 ? 6.168 6.940 -24.620 1.00 97.75 81 VAL A CA 1
ATOM 621 C C . VAL A 1 81 ? 5.890 7.296 -23.158 1.00 97.75 81 VAL A C 1
ATOM 623 O O . VAL A 1 81 ? 6.734 7.126 -22.273 1.00 97.75 81 VAL A O 1
ATOM 626 N N . HIS A 1 82 ? 4.677 7.780 -22.881 1.00 96.38 82 HIS A N 1
ATOM 627 C CA . HIS A 1 82 ? 4.267 8.176 -21.535 1.00 96.38 82 HIS A CA 1
ATOM 628 C C . HIS A 1 82 ? 4.344 6.990 -20.539 1.00 96.38 82 HIS A C 1
ATOM 630 O O . HIS A 1 82 ? 3.745 5.946 -20.810 1.00 96.38 82 HIS A O 1
ATOM 636 N N . PRO A 1 83 ? 4.978 7.138 -19.353 1.00 93.00 83 PRO A N 1
ATOM 637 C CA . PRO A 1 83 ? 5.170 6.073 -18.354 1.00 93.00 83 PRO A CA 1
ATOM 638 C C . PRO A 1 83 ? 3.938 5.245 -17.977 1.00 93.00 83 PRO A C 1
ATOM 640 O O . PRO A 1 83 ? 4.053 4.058 -17.696 1.00 93.00 83 PRO A O 1
ATOM 643 N N . ARG A 1 84 ? 2.748 5.858 -17.986 1.00 93.00 84 ARG A N 1
ATOM 644 C CA . ARG A 1 84 ? 1.473 5.177 -17.680 1.00 93.00 84 ARG A CA 1
ATOM 645 C C . ARG A 1 84 ? 1.089 4.070 -18.672 1.00 93.00 84 ARG A C 1
ATOM 647 O O . ARG A 1 84 ? 0.218 3.283 -18.337 1.00 93.00 84 ARG A O 1
ATOM 654 N N . LYS A 1 85 ? 1.696 4.028 -19.865 1.00 96.06 85 LYS A N 1
ATOM 655 C CA . LYS A 1 85 ? 1.506 2.942 -20.845 1.00 96.06 85 LYS A CA 1
ATOM 656 C C . LYS A 1 85 ? 2.429 1.740 -20.595 1.00 96.06 85 LYS A C 1
ATOM 658 O O . LYS A 1 85 ? 2.343 0.758 -21.321 1.00 96.06 85 LYS A O 1
ATOM 663 N N . GLY A 1 86 ? 3.340 1.842 -19.627 1.00 94.50 86 GLY A N 1
ATOM 664 C CA . GLY A 1 86 ? 4.215 0.742 -19.238 1.00 94.50 86 GLY A CA 1
ATOM 665 C C . GLY A 1 86 ? 3.525 -0.269 -18.319 1.00 94.50 86 GLY A C 1
ATOM 666 O O . GLY A 1 86 ? 2.317 -0.183 -18.096 1.00 94.50 86 GLY A O 1
ATOM 667 N N . PRO A 1 87 ? 4.302 -1.206 -17.748 1.00 96.00 87 PRO A N 1
ATOM 668 C CA . PRO A 1 87 ? 3.810 -2.181 -16.780 1.00 96.00 87 PRO A CA 1
ATOM 669 C C . PRO A 1 87 ? 2.961 -1.559 -15.664 1.00 96.00 87 PRO A C 1
ATOM 671 O O . PRO A 1 87 ? 3.295 -0.496 -15.124 1.00 96.00 87 PRO A O 1
ATOM 674 N N . HIS A 1 88 ? 1.883 -2.247 -15.288 1.00 96.56 88 HIS A N 1
ATOM 675 C CA . HIS A 1 88 ? 1.007 -1.821 -14.199 1.00 96.56 88 HIS A CA 1
ATOM 676 C C . HIS A 1 88 ? 1.760 -1.729 -12.866 1.00 96.56 88 HIS A C 1
ATOM 678 O O . HIS A 1 88 ? 2.776 -2.390 -12.655 1.00 96.56 88 HIS A O 1
ATOM 684 N N . LEU A 1 89 ? 1.290 -0.849 -11.982 1.00 97.69 89 LEU A N 1
ATOM 685 C CA . LEU A 1 89 ? 1.791 -0.753 -10.610 1.00 97.69 89 LEU A CA 1
ATOM 686 C C . LEU A 1 89 ? 1.367 -1.988 -9.813 1.00 97.69 89 LEU A C 1
ATOM 688 O O . LEU A 1 89 ? 0.315 -2.566 -10.085 1.00 97.69 89 LEU A O 1
ATOM 692 N N . VAL A 1 90 ? 2.166 -2.360 -8.816 1.00 97.81 90 VAL A N 1
ATOM 693 C CA . VAL A 1 90 ? 1.803 -3.436 -7.890 1.00 97.81 90 VAL A CA 1
ATOM 694 C C . VAL A 1 90 ? 0.705 -2.946 -6.955 1.00 97.81 90 VAL A C 1
ATOM 696 O O . VAL A 1 90 ? 0.845 -1.891 -6.331 1.00 97.81 90 VAL A O 1
ATOM 699 N N . CYS A 1 91 ? -0.389 -3.703 -6.897 1.00 97.94 91 CYS A N 1
ATOM 700 C CA . CYS A 1 91 ? -1.573 -3.323 -6.141 1.00 97.94 91 CYS A CA 1
ATOM 701 C C . CYS A 1 91 ? -1.400 -3.594 -4.644 1.00 97.94 91 CYS A C 1
ATOM 703 O O . CYS A 1 91 ? -1.015 -4.693 -4.244 1.00 97.94 91 CYS A O 1
ATOM 705 N N . TRP A 1 92 ? -1.756 -2.613 -3.824 1.00 98.38 92 TRP A N 1
ATOM 706 C CA . TRP A 1 92 ? -2.016 -2.808 -2.407 1.00 98.38 92 TRP A CA 1
ATOM 707 C C . TRP A 1 92 ? -3.375 -3.472 -2.207 1.00 98.38 92 TRP A C 1
ATOM 709 O O . TRP A 1 92 ? -4.372 -3.025 -2.773 1.00 98.38 92 TRP A O 1
ATOM 719 N N . ARG A 1 93 ? -3.413 -4.486 -1.345 1.00 98.25 93 ARG A N 1
ATOM 720 C CA . ARG A 1 93 ? -4.635 -5.169 -0.901 1.00 98.25 93 ARG A CA 1
ATOM 721 C C . ARG A 1 93 ? -4.887 -4.875 0.569 1.00 98.25 93 ARG A C 1
ATOM 723 O O . ARG A 1 93 ? -3.936 -4.664 1.317 1.00 98.25 93 ARG A O 1
ATOM 730 N N . VAL A 1 94 ? -6.144 -4.877 0.994 1.00 98.31 94 VAL A N 1
ATOM 731 C CA . VAL A 1 94 ? -6.542 -4.771 2.407 1.00 98.31 94 VAL A CA 1
ATOM 732 C C . VAL A 1 94 ? -7.273 -6.047 2.799 1.00 98.31 94 VAL A C 1
ATOM 734 O O . VAL A 1 94 ? -8.292 -6.361 2.193 1.00 98.31 94 VAL A O 1
ATOM 737 N N . LEU A 1 95 ? -6.754 -6.787 3.780 1.00 98.38 95 LEU A N 1
ATOM 738 C CA . LEU A 1 95 ? -7.198 -8.148 4.103 1.00 98.38 95 LEU A CA 1
ATOM 739 C C . LEU A 1 95 ? -7.319 -8.364 5.618 1.00 98.38 95 LEU A C 1
ATOM 741 O O . LEU A 1 95 ? -6.566 -7.774 6.397 1.00 98.38 95 LEU A O 1
ATOM 745 N N . HIS A 1 96 ? -8.236 -9.241 6.042 1.00 98.44 96 HIS A N 1
ATOM 746 C CA . HIS A 1 96 ? -8.156 -9.866 7.369 1.00 98.44 96 HIS A CA 1
ATOM 747 C C . HIS A 1 96 ? -7.004 -10.870 7.409 1.00 98.44 96 HIS A C 1
ATOM 749 O O . HIS A 1 96 ? -6.696 -11.507 6.403 1.00 98.44 96 HIS A O 1
ATOM 755 N N . ASN A 1 97 ? -6.447 -11.101 8.598 1.00 96.62 97 ASN A N 1
ATOM 756 C CA . ASN A 1 97 ? -5.411 -12.117 8.807 1.00 96.62 97 ASN A CA 1
ATOM 757 C C . ASN A 1 97 ? -5.848 -13.514 8.335 1.00 96.62 97 ASN A C 1
ATOM 759 O O . ASN A 1 97 ? -5.051 -14.236 7.752 1.00 96.62 97 ASN A O 1
ATOM 763 N N . SER A 1 98 ? -7.108 -13.885 8.579 1.00 97.06 98 SER A N 1
ATOM 764 C CA . SER A 1 98 ? -7.673 -15.188 8.204 1.00 97.06 98 SER A CA 1
ATOM 765 C C . SER A 1 98 ? -8.004 -15.317 6.717 1.00 97.06 98 SER A C 1
ATOM 767 O O . SER A 1 98 ? -8.187 -16.431 6.238 1.00 97.06 98 SER A O 1
ATOM 769 N N . CYS A 1 99 ? -8.109 -14.201 5.992 1.00 98.00 99 CYS A N 1
ATOM 770 C CA . CYS A 1 99 ? -8.464 -14.188 4.573 1.00 98.00 99 CYS A CA 1
ATOM 771 C C . CYS A 1 99 ? -7.247 -14.230 3.642 1.00 98.00 99 CYS A C 1
ATOM 773 O O . CYS A 1 99 ? -7.432 -14.361 2.434 1.00 98.00 99 CYS A O 1
ATOM 775 N N . ASP A 1 100 ? -6.031 -14.090 4.171 1.00 97.38 100 ASP A N 1
ATOM 776 C CA . ASP A 1 100 ? -4.804 -14.151 3.378 1.00 97.38 100 ASP A CA 1
ATOM 777 C C . ASP A 1 100 ? -4.168 -15.543 3.473 1.00 97.38 100 ASP A C 1
ATOM 779 O O . ASP A 1 100 ? -3.311 -15.812 4.316 1.00 97.38 100 ASP A O 1
ATOM 783 N N . THR A 1 101 ? -4.622 -16.456 2.614 1.00 97.00 101 THR A N 1
ATOM 784 C CA . THR A 1 101 ? -4.080 -17.821 2.520 1.00 97.00 101 THR A CA 1
ATOM 785 C C . THR A 1 101 ? -2.767 -17.891 1.742 1.00 97.00 101 THR A C 1
ATOM 787 O O . THR A 1 101 ? -2.097 -18.919 1.772 1.00 97.00 101 THR A O 1
ATOM 790 N N . GLU A 1 102 ? -2.404 -16.819 1.035 1.00 95.75 102 GLU A N 1
ATOM 791 C CA . GLU A 1 102 ? -1.219 -16.738 0.170 1.00 95.75 102 GLU A CA 1
ATOM 792 C C . GLU A 1 102 ? -0.099 -15.898 0.792 1.00 95.75 102 GLU A C 1
ATOM 794 O O . GLU A 1 102 ? 0.895 -15.591 0.139 1.00 95.75 102 GLU A O 1
ATOM 799 N N . ALA A 1 103 ? -0.257 -15.524 2.059 1.00 95.56 103 ALA A N 1
ATOM 800 C CA . ALA A 1 103 ? 0.673 -14.698 2.799 1.00 95.56 103 ALA A CA 1
ATOM 801 C C . ALA A 1 103 ? 2.102 -15.284 2.781 1.00 95.56 103 ALA A C 1
ATOM 803 O O . ALA A 1 103 ? 2.353 -16.378 3.289 1.00 95.56 103 ALA A O 1
ATOM 804 N N . THR A 1 104 ? 3.073 -14.509 2.293 1.00 95.94 104 THR A N 1
ATOM 805 C CA . THR A 1 104 ? 4.494 -14.889 2.231 1.00 95.94 104 THR A CA 1
ATOM 806 C C . THR A 1 104 ? 5.380 -13.998 3.108 1.00 95.94 104 THR A C 1
ATOM 808 O O . THR A 1 104 ? 5.001 -12.896 3.501 1.00 95.94 104 THR A O 1
ATOM 811 N N . GLU A 1 105 ? 6.606 -14.438 3.400 1.00 94.75 105 GLU A N 1
ATOM 812 C CA . GLU A 1 105 ? 7.616 -13.621 4.105 1.00 94.75 105 GLU A CA 1
ATOM 813 C C . GLU A 1 105 ? 8.073 -12.381 3.302 1.00 94.75 105 GLU A C 1
ATOM 815 O O . GLU A 1 105 ? 8.653 -11.434 3.841 1.00 94.75 105 GLU A O 1
ATOM 820 N N . TRP A 1 106 ? 7.815 -12.376 1.992 1.00 94.44 106 TRP A N 1
ATOM 821 C CA . TRP A 1 106 ? 8.217 -11.303 1.086 1.00 94.44 106 TRP A CA 1
ATOM 822 C C . TRP A 1 106 ? 7.224 -10.152 1.072 1.00 94.44 106 TRP A C 1
ATOM 824 O O . TRP A 1 106 ? 7.574 -9.050 0.638 1.00 94.44 106 TRP A O 1
ATOM 834 N N . ASP A 1 107 ? 6.032 -10.373 1.610 1.00 96.75 107 ASP A N 1
ATOM 835 C CA . ASP A 1 107 ? 5.006 -9.358 1.694 1.00 96.75 107 ASP A CA 1
ATOM 836 C C . ASP A 1 107 ? 5.445 -8.227 2.618 1.00 96.75 107 ASP A C 1
ATOM 838 O O . ASP A 1 107 ? 5.964 -8.434 3.718 1.00 96.75 107 ASP A O 1
ATOM 842 N N . PHE A 1 108 ? 5.188 -6.998 2.190 1.00 97.19 108 PHE A N 1
ATOM 843 C CA . PHE A 1 108 ? 5.178 -5.874 3.110 1.00 97.19 108 PHE A CA 1
ATOM 844 C C . PHE A 1 108 ? 3.777 -5.755 3.699 1.00 97.19 108 PHE A C 1
ATOM 846 O O . PHE A 1 108 ? 2.797 -5.790 2.954 1.00 97.19 108 PHE A O 1
ATOM 853 N N . ARG A 1 109 ? 3.663 -5.620 5.023 1.00 97.69 109 ARG A N 1
ATOM 854 C CA . ARG A 1 109 ? 2.372 -5.552 5.723 1.00 97.69 109 ARG A CA 1
ATOM 855 C C . ARG A 1 109 ? 2.328 -4.362 6.667 1.00 97.69 109 ARG A C 1
ATOM 857 O O . ARG A 1 109 ? 3.271 -4.114 7.414 1.00 97.69 109 ARG A O 1
ATOM 864 N N . ILE A 1 110 ? 1.206 -3.651 6.663 1.00 97.00 110 ILE A N 1
ATOM 865 C CA . ILE A 1 110 ? 0.918 -2.554 7.586 1.00 97.00 110 ILE A CA 1
ATOM 866 C C . ILE A 1 110 ? -0.405 -2.842 8.272 1.00 97.00 110 ILE A C 1
ATOM 868 O O . ILE A 1 110 ? -1.441 -2.899 7.613 1.00 97.00 110 ILE A O 1
ATOM 872 N N . SER A 1 111 ? -0.387 -2.968 9.597 1.00 96.75 111 SER A N 1
ATOM 873 C CA . SER A 1 111 ? -1.623 -3.095 10.373 1.00 96.75 111 SER A CA 1
ATOM 874 C C . SER A 1 111 ? -2.547 -1.903 10.116 1.00 96.75 111 SER A C 1
ATOM 876 O O . SER A 1 111 ? -2.116 -0.746 10.221 1.00 96.75 111 SER A O 1
ATOM 878 N N . VAL A 1 112 ? -3.822 -2.188 9.824 1.00 96.25 112 VAL A N 1
ATOM 879 C CA . VAL A 1 112 ? -4.842 -1.149 9.597 1.00 96.25 112 VAL A CA 1
ATOM 880 C C . VAL A 1 112 ? -5.040 -0.261 10.823 1.00 96.25 112 VAL A C 1
ATOM 882 O O . VAL A 1 112 ? -5.354 0.916 10.679 1.00 96.25 112 VAL A O 1
ATOM 885 N N . ASP A 1 113 ? -4.774 -0.785 12.024 1.00 94.50 113 ASP A N 1
ATOM 886 C CA . ASP A 1 113 ? -4.858 -0.036 13.282 1.00 94.50 113 ASP A CA 1
ATOM 887 C C . ASP A 1 113 ? -3.907 1.167 13.313 1.00 94.50 113 ASP A C 1
ATOM 889 O O . ASP A 1 113 ? -4.215 2.211 13.878 1.00 94.50 113 ASP A O 1
ATOM 893 N N . THR A 1 114 ? -2.783 1.059 12.602 1.00 94.94 114 THR A N 1
ATOM 894 C CA . THR A 1 114 ? -1.784 2.127 12.491 1.00 94.94 114 THR A CA 1
ATOM 895 C C . THR A 1 114 ? -2.044 3.099 11.340 1.00 94.94 114 THR A C 1
ATOM 897 O O . THR A 1 114 ? -1.166 3.888 10.998 1.00 94.94 114 THR A O 1
ATOM 900 N N . MET A 1 115 ? -3.217 3.009 10.712 1.00 95.25 115 MET A N 1
ATOM 901 C CA . MET A 1 115 ? -3.674 3.856 9.610 1.00 95.25 115 MET A CA 1
ATOM 902 C C . MET A 1 115 ? -5.127 4.301 9.814 1.00 95.25 115 MET A C 1
ATOM 904 O O . MET A 1 115 ? -5.783 4.654 8.843 1.00 95.25 115 MET A O 1
ATOM 908 N N . LYS A 1 116 ? -5.660 4.260 11.042 1.00 93.88 116 LYS A N 1
ATOM 909 C CA . LYS A 1 116 ? -7.070 4.570 11.321 1.00 93.88 116 LYS A CA 1
ATOM 910 C C . LYS A 1 116 ? -7.398 6.049 11.206 1.00 93.88 116 LYS A C 1
ATOM 912 O O . LYS A 1 116 ? -8.552 6.368 10.954 1.00 93.88 116 LYS A O 1
ATOM 917 N N . THR A 1 117 ? -6.430 6.942 11.374 1.00 93.19 117 THR A N 1
ATOM 918 C CA . THR A 1 117 ? -6.642 8.394 11.270 1.00 93.19 117 THR A CA 1
ATOM 919 C C . THR A 1 117 ? -5.836 9.005 10.120 1.00 93.19 117 THR A C 1
ATOM 921 O O . THR A 1 117 ? -4.832 8.421 9.696 1.00 93.19 117 THR A O 1
ATOM 924 N N . PRO A 1 118 ? -6.219 10.192 9.608 1.00 94.00 118 PRO A N 1
ATOM 925 C CA . PRO A 1 118 ? -5.444 10.902 8.588 1.00 94.00 118 PRO A CA 1
ATOM 926 C C . PRO A 1 118 ? -3.979 11.116 8.986 1.00 94.00 118 PRO A C 1
ATOM 928 O O . PRO A 1 118 ? -3.081 10.868 8.183 1.00 94.00 118 PRO A O 1
ATOM 931 N N . THR A 1 119 ? -3.735 11.496 10.242 1.00 94.06 119 THR A N 1
ATOM 932 C CA . THR A 1 119 ? -2.392 11.687 10.804 1.00 94.06 119 THR A CA 1
ATOM 933 C C . THR A 1 119 ? -1.579 10.393 10.774 1.00 94.06 119 THR A C 1
ATOM 935 O O . THR A 1 119 ? -0.450 10.369 10.285 1.00 94.06 119 THR A O 1
ATOM 938 N N . GLN A 1 120 ? -2.167 9.282 11.222 1.00 94.31 120 GLN A N 1
ATOM 939 C CA . GLN A 1 120 ? -1.528 7.967 11.172 1.00 94.31 120 GLN A CA 1
ATOM 940 C C . GLN A 1 120 ? -1.215 7.532 9.730 1.00 94.31 120 GLN A C 1
ATOM 942 O O . GLN A 1 120 ? -0.110 7.068 9.441 1.00 94.31 120 GLN A O 1
ATOM 947 N N . LEU A 1 121 ? -2.154 7.738 8.802 1.00 95.94 121 LEU A N 1
ATOM 948 C CA . LEU A 1 121 ? -1.962 7.450 7.381 1.00 95.94 121 LEU A CA 1
ATOM 949 C C . LEU A 1 121 ? -0.839 8.300 6.760 1.00 95.94 121 LEU A C 1
ATOM 951 O O . LEU A 1 121 ? -0.086 7.794 5.922 1.00 95.94 121 LEU A O 1
ATOM 955 N N . LEU A 1 122 ? -0.691 9.564 7.171 1.00 96.25 122 LEU A N 1
ATOM 956 C CA . LEU A 1 122 ? 0.400 10.438 6.732 1.00 96.25 122 LEU A CA 1
ATOM 957 C C . LEU A 1 122 ? 1.759 9.911 7.204 1.00 96.25 122 LEU A C 1
ATOM 959 O O . LEU A 1 122 ? 2.649 9.727 6.376 1.00 96.25 122 LEU A O 1
ATOM 963 N N . TYR A 1 123 ? 1.907 9.592 8.494 1.00 96.06 123 TYR A N 1
ATOM 964 C CA . TYR A 1 123 ? 3.150 9.011 9.017 1.00 96.06 123 TYR A CA 1
ATOM 965 C C . TYR A 1 123 ? 3.513 7.701 8.317 1.00 96.06 123 TYR A C 1
ATOM 967 O O . TYR A 1 123 ? 4.672 7.480 7.967 1.00 96.06 123 TYR A O 1
ATOM 975 N N . ARG A 1 124 ? 2.521 6.843 8.048 1.00 96.38 124 ARG A N 1
ATOM 976 C CA . ARG A 1 124 ? 2.744 5.622 7.266 1.00 96.38 124 ARG A CA 1
ATOM 977 C C . ARG A 1 124 ? 3.149 5.927 5.833 1.00 96.38 124 ARG A C 1
ATOM 979 O O . ARG A 1 124 ? 4.078 5.303 5.339 1.00 96.38 124 ARG A O 1
ATOM 986 N N . THR A 1 125 ? 2.530 6.912 5.193 1.00 97.38 125 THR A N 1
ATOM 987 C CA . THR A 1 125 ? 2.919 7.337 3.842 1.00 97.38 125 THR A CA 1
ATOM 988 C C . THR A 1 125 ? 4.374 7.795 3.794 1.00 97.38 125 THR A C 1
ATOM 990 O O . THR A 1 125 ? 5.090 7.371 2.894 1.00 97.38 125 THR A O 1
ATOM 993 N N . LEU A 1 126 ? 4.829 8.596 4.763 1.00 97.19 126 LEU A N 1
ATOM 994 C CA . LEU A 1 126 ? 6.226 9.037 4.847 1.00 97.19 126 LEU A CA 1
ATOM 995 C C . LEU A 1 126 ? 7.182 7.847 5.018 1.00 97.19 126 LEU A C 1
ATOM 997 O O . LEU A 1 126 ? 8.104 7.688 4.225 1.00 97.19 126 LEU A O 1
ATOM 1001 N N . ALA A 1 127 ? 6.894 6.947 5.963 1.00 95.19 127 ALA A N 1
ATOM 1002 C CA . ALA A 1 127 ? 7.733 5.775 6.228 1.00 95.19 127 ALA A CA 1
ATOM 1003 C C . ALA A 1 127 ? 7.840 4.802 5.034 1.00 95.19 127 ALA A C 1
ATOM 1005 O O . ALA A 1 127 ? 8.841 4.103 4.874 1.00 95.19 127 ALA A O 1
ATOM 1006 N N . ILE A 1 128 ? 6.799 4.711 4.201 1.00 95.88 128 ILE A N 1
ATOM 1007 C CA . ILE A 1 128 ? 6.833 3.886 2.985 1.00 95.88 128 ILE A CA 1
ATOM 1008 C C . ILE A 1 128 ? 7.503 4.649 1.838 1.00 95.88 128 ILE A C 1
ATOM 1010 O O . ILE A 1 128 ? 8.180 4.029 1.027 1.00 95.88 128 ILE A O 1
ATOM 1014 N N . ALA A 1 129 ? 7.351 5.973 1.756 1.00 96.88 129 ALA A N 1
ATOM 1015 C CA . ALA A 1 129 ? 7.953 6.783 0.695 1.00 96.88 129 ALA A CA 1
ATOM 1016 C C . ALA A 1 129 ? 9.489 6.710 0.678 1.00 96.88 129 ALA A C 1
ATOM 1018 O O . ALA A 1 129 ? 10.096 6.857 -0.380 1.00 96.88 129 ALA A O 1
ATOM 1019 N N . GLU A 1 130 ? 10.105 6.413 1.821 1.00 96.00 130 GLU A N 1
ATOM 1020 C CA . GLU A 1 130 ? 11.544 6.155 1.958 1.00 96.00 130 GLU A CA 1
ATOM 1021 C C . GLU A 1 130 ? 11.986 4.805 1.364 1.00 96.00 130 GLU A C 1
ATOM 1023 O O . GLU A 1 130 ? 13.180 4.517 1.267 1.00 96.00 130 GLU A O 1
ATOM 1028 N N . ARG A 1 131 ? 11.048 3.940 0.958 1.00 95.06 131 ARG A N 1
ATOM 1029 C CA . ARG A 1 131 ? 11.363 2.610 0.428 1.00 95.06 131 ARG A CA 1
ATOM 1030 C C . ARG A 1 131 ? 11.663 2.675 -1.073 1.00 95.06 131 ARG A C 1
ATOM 1032 O O . ARG A 1 131 ? 10.874 3.254 -1.822 1.00 95.06 131 ARG A O 1
ATOM 1039 N N . PRO A 1 132 ? 12.724 1.997 -1.562 1.00 94.69 132 PRO A N 1
ATOM 1040 C CA . PRO A 1 132 ? 13.106 2.041 -2.979 1.00 94.69 132 PRO A CA 1
ATOM 1041 C C . PRO A 1 132 ? 11.997 1.618 -3.953 1.00 94.69 132 PRO A C 1
ATOM 1043 O O . PRO A 1 132 ? 11.926 2.121 -5.070 1.00 94.69 132 PRO A O 1
ATOM 1046 N N . TRP A 1 133 ? 11.117 0.712 -3.524 1.00 94.56 133 TRP A N 1
ATOM 1047 C CA . TRP A 1 133 ? 10.020 0.166 -4.324 1.00 94.56 133 TRP A CA 1
ATOM 1048 C C . TRP A 1 133 ? 8.720 0.982 -4.243 1.00 94.56 133 TRP A C 1
ATOM 1050 O O . TRP A 1 133 ? 7.742 0.628 -4.895 1.00 94.56 133 TRP A O 1
ATOM 1060 N N . PHE A 1 134 ? 8.659 2.072 -3.468 1.00 96.50 134 PHE A N 1
ATOM 1061 C CA . PHE A 1 134 ? 7.421 2.833 -3.247 1.00 96.50 134 PHE A CA 1
ATOM 1062 C C . PHE A 1 134 ? 6.738 3.278 -4.548 1.00 96.50 134 PHE A C 1
ATOM 1064 O O . PHE A 1 134 ? 5.531 3.086 -4.725 1.00 96.50 134 PHE A O 1
ATOM 1071 N N . ASN A 1 135 ? 7.528 3.829 -5.476 1.00 96.12 135 ASN A N 1
ATOM 1072 C CA . ASN A 1 135 ? 7.055 4.354 -6.760 1.00 96.12 135 ASN A CA 1
ATOM 1073 C C . ASN A 1 135 ? 6.568 3.265 -7.732 1.00 96.12 135 ASN A C 1
ATOM 1075 O O . ASN A 1 135 ? 5.945 3.586 -8.745 1.00 96.12 135 ASN A O 1
ATOM 1079 N N . ASP A 1 136 ? 6.830 1.997 -7.422 1.00 97.31 136 ASP A N 1
ATOM 1080 C CA . ASP A 1 136 ? 6.412 0.830 -8.196 1.00 97.31 136 ASP A CA 1
ATOM 1081 C C . ASP A 1 136 ? 5.074 0.243 -7.708 1.00 97.31 136 ASP A C 1
ATOM 1083 O O . ASP A 1 136 ? 4.571 -0.730 -8.274 1.00 97.31 136 ASP A O 1
ATOM 1087 N N . THR A 1 137 ? 4.458 0.864 -6.697 1.00 98.06 137 THR A N 1
ATOM 1088 C CA . THR A 1 137 ? 3.182 0.438 -6.105 1.00 98.06 137 THR A CA 1
ATOM 1089 C C . THR A 1 137 ? 2.063 1.440 -6.355 1.00 98.06 137 THR A C 1
ATOM 1091 O O . THR A 1 137 ? 2.291 2.622 -6.626 1.00 98.06 137 THR A O 1
ATOM 1094 N N . ASP A 1 138 ? 0.818 0.995 -6.216 1.00 97.81 138 ASP A N 1
ATOM 1095 C CA . ASP A 1 138 ? -0.355 1.854 -6.321 1.00 97.81 138 ASP A CA 1
ATOM 1096 C C . ASP A 1 138 ? -0.783 2.481 -4.980 1.00 97.81 138 ASP A C 1
ATOM 1098 O O . ASP A 1 138 ? -1.946 2.842 -4.828 1.00 97.81 138 ASP A O 1
ATOM 1102 N N . TRP A 1 139 ? 0.139 2.713 -4.032 1.00 97.88 139 TRP A N 1
ATOM 1103 C CA . TRP A 1 139 ? -0.159 3.301 -2.708 1.00 97.88 139 TRP A CA 1
ATOM 1104 C C . TRP A 1 139 ? -1.100 4.516 -2.768 1.00 97.88 139 TRP A C 1
ATOM 1106 O O . TRP A 1 139 ? -2.040 4.656 -1.987 1.00 97.88 139 TRP A O 1
ATOM 1116 N N . ARG A 1 140 ? -0.905 5.386 -3.768 1.00 97.31 140 ARG A N 1
ATOM 1117 C CA . ARG A 1 140 ? -1.759 6.563 -4.007 1.00 97.31 140 ARG A CA 1
ATOM 1118 C C . ARG A 1 140 ? -3.232 6.195 -4.223 1.00 97.31 140 ARG A C 1
ATOM 1120 O O . ARG A 1 140 ? -4.107 6.975 -3.857 1.00 97.31 140 ARG A O 1
ATOM 1127 N N . ARG A 1 141 ? -3.525 5.048 -4.842 1.00 97.19 141 ARG A N 1
ATOM 1128 C CA . ARG A 1 141 ? -4.882 4.514 -5.027 1.00 97.19 141 ARG A CA 1
ATOM 1129 C C . ARG A 1 141 ? -5.498 4.136 -3.683 1.00 97.19 141 ARG A C 1
ATOM 1131 O O . ARG A 1 141 ? -6.623 4.563 -3.426 1.00 97.19 141 ARG A O 1
ATOM 1138 N N . LEU A 1 142 ? -4.759 3.423 -2.829 1.00 97.25 142 LEU A N 1
ATOM 1139 C CA . LEU A 1 142 ? -5.204 3.078 -1.477 1.00 97.25 142 LEU A CA 1
ATOM 1140 C C . LEU A 1 142 ? -5.509 4.340 -0.658 1.00 97.25 142 LEU A C 1
ATOM 1142 O O . LEU A 1 142 ? -6.623 4.488 -0.163 1.00 97.25 142 LEU A O 1
ATOM 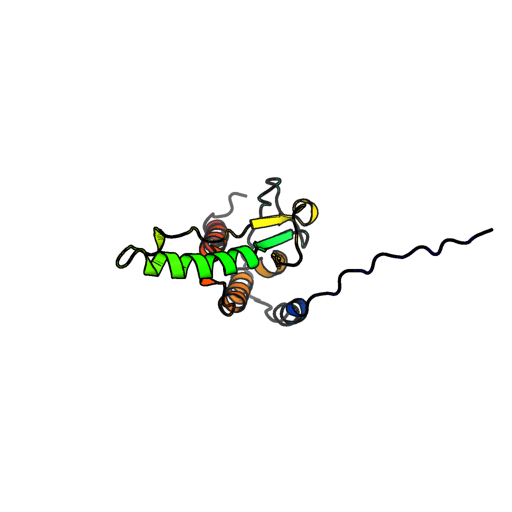1146 N N . VAL A 1 143 ? -4.577 5.298 -0.604 1.00 97.50 143 VAL A N 1
ATOM 1147 C CA . VAL A 1 143 ? -4.767 6.569 0.122 1.00 97.50 143 VAL A CA 1
ATOM 1148 C C . VAL A 1 143 ? -5.997 7.324 -0.381 1.00 97.50 143 VAL A C 1
ATOM 1150 O O . VAL A 1 143 ? -6.816 7.772 0.416 1.00 97.50 143 VAL A O 1
ATOM 1153 N N . ARG A 1 144 ? -6.192 7.433 -1.703 1.00 96.81 144 ARG A N 1
ATOM 1154 C CA . ARG A 1 144 ? -7.392 8.080 -2.259 1.00 96.81 144 ARG A CA 1
ATOM 1155 C C . ARG A 1 144 ? -8.679 7.357 -1.876 1.00 96.81 144 ARG A C 1
ATOM 1157 O O . ARG A 1 144 ? -9.683 8.030 -1.668 1.00 96.81 144 ARG A O 1
ATOM 1164 N N . ARG A 1 145 ? -8.677 6.020 -1.819 1.00 95.44 145 ARG A N 1
ATOM 1165 C CA . ARG A 1 145 ? -9.843 5.235 -1.384 1.00 95.44 145 ARG A CA 1
ATOM 1166 C C . ARG A 1 145 ? -10.208 5.572 0.062 1.00 95.44 145 ARG A C 1
ATOM 1168 O O . ARG A 1 145 ? -11.371 5.854 0.317 1.00 95.44 145 ARG A O 1
ATOM 1175 N N . LEU A 1 146 ? -9.220 5.635 0.953 1.00 95.00 146 LEU A N 1
ATOM 1176 C CA . LEU A 1 146 ? -9.424 6.004 2.357 1.00 95.00 146 LEU A CA 1
ATOM 1177 C C . LEU A 1 146 ? -9.906 7.456 2.495 1.00 95.00 146 LEU A C 1
ATOM 1179 O O . LEU A 1 146 ? -10.934 7.718 3.108 1.00 95.00 146 LEU A O 1
ATOM 1183 N N . LEU A 1 147 ? -9.247 8.413 1.836 1.00 94.50 147 LEU A N 1
ATOM 1184 C CA . LEU A 1 147 ? -9.633 9.830 1.900 1.00 94.50 147 LEU A CA 1
ATOM 1185 C C . LEU A 1 147 ? -11.035 10.118 1.343 1.00 94.50 147 LEU A C 1
ATOM 1187 O O . LEU A 1 147 ? -11.663 11.091 1.753 1.00 94.50 147 LEU A O 1
ATOM 1191 N N . LYS A 1 148 ? -11.549 9.297 0.417 1.00 93.94 148 LYS A N 1
ATOM 1192 C CA . LYS A 1 148 ? -12.935 9.422 -0.062 1.00 93.94 148 LYS A CA 1
ATOM 1193 C C . LYS A 1 148 ? -13.965 9.140 1.034 1.00 93.94 148 LYS A C 1
ATOM 1195 O O . LYS A 1 148 ? -15.020 9.760 0.997 1.00 93.94 148 LYS A O 1
ATOM 1200 N N . GLN A 1 149 ? -13.652 8.280 2.005 1.00 90.12 149 GLN A N 1
ATOM 1201 C CA . GLN A 1 149 ? -14.546 7.982 3.131 1.00 90.12 149 GLN A CA 1
ATOM 1202 C C . GLN A 1 149 ? -14.772 9.219 4.007 1.00 90.12 149 GLN A C 1
ATOM 1204 O O . GLN A 1 149 ? -15.872 9.434 4.492 1.00 90.12 149 GLN A O 1
ATOM 1209 N N . LEU A 1 150 ? -13.763 10.090 4.134 1.00 87.25 150 LEU A N 1
ATOM 1210 C CA . LEU A 1 150 ? -13.875 11.334 4.909 1.00 87.25 150 LEU A CA 1
ATOM 1211 C C . LEU A 1 150 ? -14.817 12.359 4.279 1.00 87.25 150 LEU A C 1
ATOM 1213 O O . LEU A 1 150 ? -15.317 13.242 4.964 1.00 87.25 150 LEU A O 1
ATOM 1217 N N . LYS A 1 151 ? -15.013 12.279 2.958 1.00 82.75 151 LYS A N 1
ATOM 1218 C CA . LYS A 1 1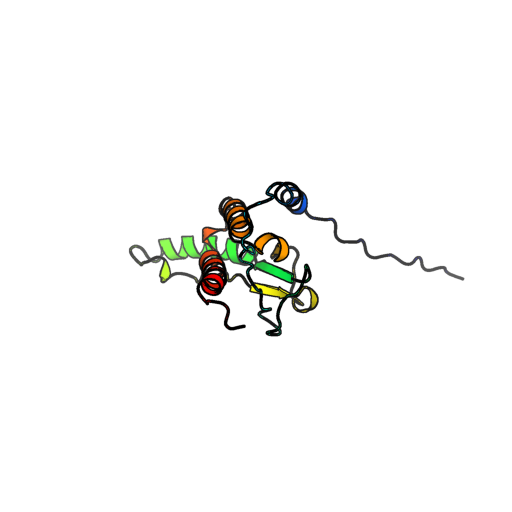51 ? -15.870 13.208 2.214 1.00 82.75 151 LYS A CA 1
ATOM 1219 C C . LYS A 1 151 ? -17.340 12.816 2.250 1.00 82.75 151 LYS A C 1
ATOM 1221 O O . LYS A 1 151 ? -18.161 13.612 1.812 1.00 82.75 151 LYS A O 1
ATOM 1226 N N . GLN A 1 152 ? -17.663 11.603 2.693 1.00 75.25 152 GLN A N 1
ATOM 1227 C CA . GLN A 1 152 ? -19.044 11.165 2.831 1.00 75.25 152 GLN A CA 1
ATOM 1228 C C . GLN A 1 152 ? -19.535 11.632 4.209 1.00 75.25 152 GLN A C 1
ATOM 1230 O O . GLN A 1 152 ? -19.090 11.077 5.214 1.00 75.25 152 GLN A O 1
ATOM 1235 N N . PRO A 1 153 ? -20.376 12.686 4.292 1.00 57.47 153 PRO A N 1
ATOM 1236 C CA . PRO A 1 153 ? -20.983 13.070 5.560 1.00 57.47 153 PRO A CA 1
ATOM 1237 C C . PRO A 1 153 ? -21.776 11.871 6.073 1.00 57.47 153 PRO A C 1
ATOM 1239 O O . PRO A 1 153 ? -22.505 11.249 5.300 1.00 57.47 153 PRO A O 1
ATOM 1242 N N . GLY A 1 154 ? -21.565 11.516 7.342 1.00 58.03 154 GLY A N 1
ATOM 1243 C CA . GLY A 1 154 ? -22.133 10.320 7.954 1.00 58.03 154 GLY A CA 1
ATOM 1244 C C . GLY A 1 154 ? -23.632 10.233 7.698 1.00 58.03 154 GLY A C 1
ATOM 1245 O O . GLY A 1 154 ? -24.412 10.954 8.308 1.00 58.03 154 GLY A O 1
ATOM 1246 N N . THR A 1 155 ? -24.019 9.353 6.780 1.00 50.06 155 THR A N 1
ATOM 1247 C CA . THR A 1 155 ? -25.375 8.822 6.709 1.00 50.06 155 THR A CA 1
ATOM 1248 C C . THR A 1 155 ? -25.410 7.765 7.805 1.00 50.06 155 THR A C 1
ATOM 1250 O O . THR A 1 155 ? -25.038 6.617 7.574 1.00 50.06 155 THR A O 1
ATOM 1253 N N . GLN A 1 156 ? -25.639 8.222 9.038 1.00 47.75 156 GLN A N 1
ATOM 1254 C CA . GLN A 1 156 ? -26.007 7.344 10.146 1.00 47.75 156 GLN A CA 1
ATOM 1255 C C . GLN A 1 156 ? -27.478 6.978 10.009 1.00 47.75 156 GLN A C 1
ATOM 1257 O O . GLN A 1 156 ? -28.258 7.876 9.614 1.00 47.75 156 GLN A O 1
#